Protein AF-A0A938RW59-F1 (afdb_monomer_lite)

pLDDT: mean 86.28, std 19.69, range [35.62, 98.81]

Structure (mmCIF, N/CA/C/O backbone):
data_AF-A0A938RW59-F1
#
_entry.id   AF-A0A938RW59-F1
#
loop_
_atom_site.group_PDB
_atom_site.id
_atom_site.type_symbol
_atom_site.label_atom_id
_atom_site.label_alt_id
_atom_site.label_comp_id
_atom_site.label_asym_id
_atom_site.label_entity_id
_atom_site.label_seq_id
_atom_site.pdbx_PDB_ins_code
_atom_site.Cartn_x
_atom_site.Cartn_y
_atom_site.Cartn_z
_atom_site.occupancy
_atom_site.B_iso_or_equiv
_atom_site.auth_seq_id
_atom_site.auth_comp_id
_atom_site.auth_asym_id
_atom_site.auth_atom_id
_atom_site.pdbx_PDB_model_num
ATOM 1 N N . MET A 1 1 ? -28.654 23.977 -54.284 1.00 35.62 1 MET A N 1
ATOM 2 C CA . MET A 1 1 ? -27.792 25.048 -53.740 1.00 35.62 1 MET A CA 1
ATOM 3 C C . MET A 1 1 ? -27.294 24.567 -52.381 1.00 35.62 1 MET A C 1
ATOM 5 O O . MET A 1 1 ? -28.125 24.274 -51.534 1.00 35.62 1 MET A O 1
ATOM 9 N N . ARG A 1 2 ? -25.993 24.268 -52.255 1.00 36.81 2 ARG A N 1
ATOM 10 C CA . ARG A 1 2 ? -25.405 23.521 -51.125 1.00 36.81 2 ARG A CA 1
ATOM 11 C C . ARG A 1 2 ? -24.988 24.455 -49.985 1.00 36.81 2 ARG A C 1
ATOM 13 O O . ARG A 1 2 ? -24.544 25.571 -50.216 1.00 36.81 2 ARG A O 1
ATOM 20 N N . VAL A 1 3 ? -25.190 23.923 -48.787 1.00 40.75 3 VAL A N 1
ATOM 21 C CA . VAL A 1 3 ? -25.124 24.501 -47.443 1.00 40.75 3 VAL A CA 1
ATOM 22 C C . VAL A 1 3 ? -23.736 25.038 -47.086 1.00 40.75 3 VAL A C 1
ATOM 24 O O . VAL A 1 3 ? -22.729 24.389 -47.356 1.00 40.75 3 VAL A O 1
ATOM 27 N N . LEU A 1 4 ? -23.712 26.193 -46.420 1.00 43.41 4 LEU A N 1
ATOM 28 C CA . LEU A 1 4 ? -22.543 26.777 -45.770 1.00 43.41 4 LEU A CA 1
ATOM 29 C C . LEU A 1 4 ? -22.746 26.615 -44.256 1.00 43.41 4 LEU A C 1
ATOM 31 O O . LEU A 1 4 ? -23.629 27.248 -43.686 1.00 43.41 4 LEU A O 1
ATOM 35 N N . VAL A 1 5 ? -21.979 25.729 -43.618 1.00 56.19 5 VAL A N 1
ATOM 36 C CA . VAL A 1 5 ? -21.892 25.634 -42.153 1.00 56.19 5 VAL A CA 1
ATOM 37 C C . VAL A 1 5 ? -20.419 25.703 -41.784 1.00 56.19 5 VAL A C 1
ATOM 39 O O . VAL A 1 5 ? -19.613 24.862 -42.172 1.00 56.19 5 VAL A O 1
ATOM 42 N N . VAL A 1 6 ? -20.093 26.783 -41.083 1.00 45.50 6 VAL A N 1
ATOM 43 C CA . VAL A 1 6 ? -18.785 27.116 -40.528 1.00 45.50 6 VAL A CA 1
ATOM 44 C C . VAL A 1 6 ? -18.508 26.175 -39.357 1.00 45.50 6 VAL A C 1
ATOM 46 O O . VAL A 1 6 ? -19.231 26.191 -38.362 1.00 45.50 6 VAL A O 1
ATOM 49 N N . CYS A 1 7 ? -17.464 25.354 -39.469 1.00 42.91 7 CYS A N 1
ATOM 50 C CA . CYS A 1 7 ? -16.947 24.569 -38.352 1.00 42.91 7 CYS A CA 1
ATOM 51 C C . CYS A 1 7 ? -16.247 25.506 -37.361 1.00 42.91 7 CYS A C 1
ATOM 53 O O . CYS A 1 7 ? -15.101 25.907 -37.566 1.00 42.91 7 CYS A O 1
ATOM 55 N N . LEU A 1 8 ? -16.959 25.859 -36.293 1.00 46.97 8 LEU A N 1
ATOM 56 C CA . LEU A 1 8 ? -16.408 26.516 -35.116 1.00 46.97 8 LEU A CA 1
ATOM 57 C C . LEU A 1 8 ? -15.482 25.515 -34.404 1.00 46.97 8 LEU A C 1
ATOM 59 O O . LEU A 1 8 ? -15.932 24.475 -33.925 1.00 46.97 8 LEU A O 1
ATOM 63 N N . GLY A 1 9 ? -14.181 25.802 -34.392 1.00 49.66 9 GLY A N 1
ATOM 64 C CA . GLY A 1 9 ? -13.182 24.991 -33.704 1.00 49.66 9 GLY A CA 1
ATOM 65 C C . GLY A 1 9 ? -13.423 24.998 -32.197 1.00 49.66 9 GLY A C 1
ATOM 66 O O . GLY A 1 9 ? -13.248 26.024 -31.544 1.00 49.66 9 GLY A O 1
ATOM 67 N N . LEU A 1 10 ? -13.818 23.847 -31.653 1.00 52.84 10 LEU A N 1
ATOM 68 C CA . LEU A 1 10 ? -13.894 23.616 -30.218 1.00 52.84 10 LEU A CA 1
ATOM 69 C C . LEU A 1 10 ? -12.535 23.082 -29.753 1.00 52.84 10 LEU A C 1
ATOM 71 O O . LEU A 1 10 ? -12.102 22.007 -30.168 1.00 52.84 10 LEU A O 1
ATOM 75 N N . GLY A 1 11 ? -11.844 23.887 -28.946 1.00 47.75 11 GLY A N 1
ATOM 76 C CA . GLY A 1 11 ? -10.533 23.576 -28.390 1.00 47.75 11 GLY A CA 1
ATOM 77 C C . GLY A 1 11 ? -10.550 22.270 -27.602 1.00 47.75 11 GLY A C 1
ATOM 78 O O . GLY A 1 11 ? -11.313 22.105 -26.652 1.00 47.75 11 GLY A O 1
ATOM 79 N N . LEU A 1 12 ? -9.682 21.350 -28.011 1.00 52.28 12 LEU A N 1
ATOM 80 C CA . LEU A 1 12 ? -9.417 20.095 -27.328 1.00 52.28 12 LEU A CA 1
ATOM 81 C C . LEU A 1 12 ? -8.517 20.386 -26.115 1.00 52.28 12 LEU A C 1
ATOM 83 O O . LEU A 1 12 ? -7.298 20.481 -26.245 1.00 52.28 12 LEU A O 1
ATOM 87 N N . LEU A 1 13 ? -9.115 20.576 -24.939 1.00 48.34 13 LEU A N 1
ATOM 88 C CA . LEU A 1 13 ? -8.388 20.531 -23.670 1.00 48.34 13 LEU A CA 1
ATOM 89 C C . LEU A 1 13 ? -8.230 19.056 -23.265 1.00 48.34 13 LEU A C 1
ATOM 91 O O . LEU A 1 13 ? -9.245 18.367 -23.151 1.00 48.34 13 LEU A O 1
ATOM 95 N N . PRO A 1 14 ? -7.008 18.545 -23.024 1.00 49.94 14 PRO A N 1
ATOM 96 C CA . PRO A 1 14 ? -6.835 17.242 -22.408 1.00 49.94 14 PRO A CA 1
ATOM 97 C C . PRO A 1 14 ? -7.167 17.385 -20.921 1.00 49.94 14 PRO A C 1
ATOM 99 O O . PRO A 1 14 ? -6.322 17.742 -20.102 1.00 49.94 14 PRO A O 1
ATOM 102 N N . THR A 1 15 ? -8.424 17.142 -20.564 1.00 53.31 15 THR A N 1
ATOM 103 C CA . THR A 1 15 ? -8.802 16.853 -19.184 1.00 53.31 15 THR A CA 1
ATOM 104 C C . THR A 1 15 ? -8.092 15.568 -18.774 1.00 53.31 15 THR A C 1
ATOM 106 O O . THR A 1 15 ? -8.430 14.476 -19.229 1.00 53.31 15 THR A O 1
ATOM 109 N N . GLY A 1 16 ? -7.064 15.699 -17.934 1.00 54.66 16 GLY A N 1
ATOM 110 C CA . GLY A 1 16 ? -6.506 14.565 -17.212 1.00 54.66 16 GLY A CA 1
ATOM 111 C C . GLY A 1 16 ? -7.636 13.889 -16.441 1.00 54.66 16 GLY A C 1
ATOM 112 O O . GLY A 1 16 ? -8.226 14.494 -15.549 1.00 54.66 16 GLY A O 1
ATOM 113 N N . LEU A 1 17 ? -7.976 12.663 -16.833 1.00 51.94 17 LEU A N 1
ATOM 114 C CA . LEU A 1 17 ? -8.915 11.805 -16.121 1.00 51.94 17 LEU A CA 1
ATOM 115 C C . LEU A 1 17 ? -8.277 11.388 -14.792 1.00 51.94 17 LEU A C 1
ATOM 117 O O . LEU A 1 17 ? -7.696 10.314 -14.679 1.00 51.94 17 LEU A O 1
ATOM 121 N N . ALA A 1 18 ? -8.384 12.243 -13.779 1.00 53.53 18 ALA A N 1
ATOM 122 C CA . ALA A 1 18 ? -8.506 11.747 -12.419 1.00 53.53 18 ALA A CA 1
ATOM 123 C C . ALA A 1 18 ? -9.882 11.076 -12.343 1.00 53.53 18 ALA A C 1
ATOM 125 O O . ALA A 1 18 ? -10.904 11.715 -12.609 1.00 53.53 18 ALA A O 1
ATOM 126 N N . THR A 1 19 ? -9.919 9.768 -12.093 1.00 52.81 19 THR A N 1
ATOM 127 C CA . THR A 1 19 ? -11.192 9.058 -11.993 1.00 52.81 19 THR A CA 1
ATOM 128 C C . THR A 1 19 ? -1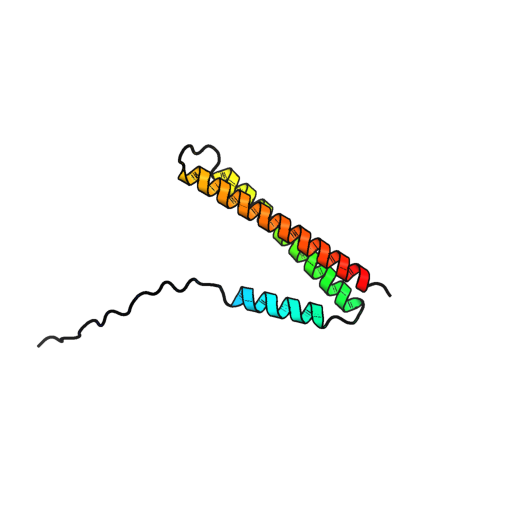1.908 9.549 -10.733 1.00 52.81 19 THR A C 1
ATOM 130 O O . THR A 1 19 ? -11.335 9.562 -9.647 1.00 52.81 19 THR A O 1
ATOM 133 N N . ALA A 1 20 ? -13.157 10.001 -10.859 1.00 55.44 20 ALA A N 1
ATOM 134 C CA . ALA A 1 20 ? -13.949 10.460 -9.713 1.00 55.44 20 ALA A CA 1
ATOM 135 C C . ALA A 1 20 ? -14.123 9.370 -8.629 1.00 55.44 20 ALA A C 1
ATOM 137 O O . ALA A 1 20 ? -14.443 9.687 -7.486 1.00 55.44 20 ALA A O 1
ATOM 138 N N . ASN A 1 21 ? -13.882 8.103 -8.987 1.00 56.91 21 ASN A N 1
ATOM 139 C CA . ASN A 1 21 ? -13.962 6.953 -8.096 1.00 56.91 21 ASN A CA 1
ATOM 140 C C . ASN A 1 21 ? -12.870 6.936 -7.020 1.00 56.91 21 ASN A C 1
ATOM 142 O O . ASN A 1 21 ? -13.217 6.712 -5.869 1.00 56.91 21 ASN A O 1
ATOM 146 N N . ASP A 1 22 ? -11.600 7.206 -7.342 1.00 57.28 22 ASP A N 1
ATOM 147 C CA . ASP A 1 22 ? -10.517 7.130 -6.340 1.00 57.28 22 ASP A CA 1
ATOM 148 C C . ASP A 1 22 ? -10.692 8.180 -5.233 1.00 57.28 22 ASP A C 1
ATOM 150 O O . ASP A 1 22 ? -10.539 7.896 -4.047 1.00 57.28 22 ASP A O 1
ATOM 154 N N . ALA A 1 23 ? -11.073 9.404 -5.609 1.00 61.84 23 ALA A N 1
ATOM 155 C CA . ALA A 1 23 ? -11.319 10.474 -4.643 1.00 61.84 23 ALA A CA 1
ATOM 156 C C . ALA A 1 23 ? -12.536 10.183 -3.746 1.00 61.84 23 ALA A C 1
ATOM 158 O O . ALA A 1 23 ? -12.521 10.514 -2.560 1.00 61.84 23 ALA A O 1
ATOM 159 N N . ALA A 1 24 ? -13.583 9.560 -4.298 1.00 64.38 24 ALA A N 1
ATOM 160 C CA . ALA A 1 24 ? -14.759 9.154 -3.534 1.00 64.38 24 ALA A CA 1
ATOM 161 C C . ALA A 1 24 ? -14.456 7.986 -2.577 1.00 64.38 24 ALA A C 1
ATOM 163 O O . ALA A 1 24 ? -14.948 7.989 -1.448 1.00 64.38 24 ALA A O 1
ATOM 164 N N . ASP A 1 25 ? -13.621 7.031 -3.000 1.00 71.25 25 ASP A N 1
ATOM 165 C CA . ASP A 1 25 ? -13.241 5.855 -2.208 1.00 71.25 25 ASP A CA 1
ATOM 166 C C . ASP A 1 25 ? -12.425 6.252 -0.966 1.00 71.25 25 ASP A C 1
ATOM 168 O O . ASP A 1 25 ? -12.753 5.863 0.155 1.00 71.25 25 ASP A O 1
ATOM 172 N N . HIS A 1 26 ? -11.450 7.155 -1.128 1.00 76.25 26 HIS A N 1
ATOM 173 C CA . HIS A 1 26 ? -10.693 7.709 0.001 1.00 76.25 26 HIS A CA 1
ATOM 174 C C . HIS A 1 26 ? -11.563 8.509 0.985 1.00 76.25 26 HIS A C 1
ATOM 176 O O . HIS A 1 26 ? -11.333 8.461 2.194 1.00 76.25 26 HIS A O 1
ATOM 182 N N . GLY A 1 27 ? -12.577 9.231 0.494 1.00 89.06 27 GLY A N 1
ATOM 183 C CA . GLY A 1 27 ? -13.500 9.979 1.350 1.00 89.06 27 GLY A CA 1
ATOM 184 C C . GLY A 1 27 ? -14.364 9.070 2.227 1.00 89.06 27 GLY A C 1
ATOM 185 O O . GLY A 1 27 ? -14.550 9.348 3.411 1.00 89.06 27 GLY A O 1
ATOM 186 N N . LEU A 1 28 ? -14.864 7.964 1.670 1.00 90.62 28 LEU A N 1
ATOM 187 C CA . LEU A 1 28 ? -15.637 6.985 2.433 1.00 90.62 28 LEU A CA 1
ATOM 188 C C . LEU A 1 28 ? -14.763 6.224 3.438 1.00 90.62 28 LEU A C 1
ATOM 190 O O . LEU A 1 28 ? -15.181 6.045 4.580 1.00 90.62 28 LEU A O 1
ATOM 194 N N . GLU A 1 29 ? -13.556 5.814 3.036 1.00 92.94 29 GLU A N 1
ATOM 195 C CA . GLU A 1 29 ? -12.587 5.159 3.924 1.00 92.94 29 GLU A CA 1
ATOM 196 C C . GLU A 1 29 ? -12.319 6.023 5.166 1.00 92.94 29 GLU A C 1
ATOM 198 O O . GLU A 1 29 ? -12.467 5.545 6.291 1.00 92.94 29 GLU A O 1
ATOM 203 N N . GLN A 1 30 ? -12.046 7.318 4.975 1.00 93.81 30 GLN A N 1
ATOM 204 C CA . GLN A 1 30 ? -11.820 8.257 6.074 1.00 93.81 30 GLN A CA 1
ATOM 205 C C . GLN A 1 30 ? -13.031 8.365 7.014 1.00 93.81 30 GLN A C 1
ATOM 207 O O . GLN A 1 30 ? -12.873 8.303 8.232 1.00 93.81 30 GLN A O 1
ATOM 212 N N . LEU A 1 31 ? -14.249 8.465 6.471 1.00 95.38 31 LEU A N 1
ATOM 213 C CA . LEU A 1 31 ? -15.472 8.519 7.280 1.00 95.38 31 LEU A CA 1
ATOM 214 C C . LEU A 1 31 ? -15.678 7.245 8.113 1.00 95.38 31 LEU A C 1
ATOM 216 O O . LEU A 1 31 ? -16.135 7.316 9.256 1.00 95.38 31 LEU A O 1
ATOM 220 N N . LEU A 1 32 ? -15.346 6.071 7.568 1.00 94.69 32 LEU A N 1
ATOM 221 C CA . LEU A 1 32 ? -15.431 4.804 8.300 1.00 94.69 32 LEU A CA 1
ATOM 222 C C . LEU A 1 32 ? -14.403 4.737 9.434 1.00 94.69 32 LEU A C 1
ATOM 224 O O . LEU A 1 32 ? -14.741 4.282 10.524 1.00 94.69 32 LEU A O 1
ATOM 228 N N . ILE A 1 33 ? -13.182 5.230 9.205 1.00 96.19 33 ILE A N 1
ATOM 229 C CA . ILE A 1 33 ? -12.151 5.342 10.247 1.00 96.19 33 ILE A CA 1
ATOM 230 C C . ILE A 1 33 ? -12.625 6.261 11.377 1.00 96.19 33 ILE A C 1
ATOM 232 O O . ILE A 1 33 ? -12.549 5.883 12.543 1.00 96.19 33 ILE A O 1
ATOM 236 N N . GLU A 1 34 ? -13.130 7.449 11.040 1.00 96.12 34 GLU A N 1
ATOM 237 C CA . GLU A 1 34 ? -13.547 8.468 12.014 1.00 96.12 34 GLU A CA 1
ATOM 238 C C . GLU A 1 34 ? -14.801 8.078 12.808 1.00 96.12 34 GLU A C 1
ATOM 240 O O . GLU A 1 34 ? -14.973 8.514 13.945 1.00 96.12 34 GLU A O 1
ATOM 245 N N . SER A 1 35 ? -15.683 7.260 12.225 1.00 96.00 35 SER A N 1
ATOM 246 C CA . SER A 1 35 ? -16.936 6.828 12.861 1.00 96.00 35 SER A CA 1
ATOM 247 C C . SER A 1 35 ? -16.824 5.537 13.678 1.00 96.00 35 SER A C 1
ATOM 249 O O . SER A 1 35 ? -17.762 5.199 14.408 1.00 96.00 35 SER A O 1
ATOM 251 N N . ALA A 1 36 ? -15.703 4.815 13.594 1.00 97.44 36 ALA A N 1
ATOM 252 C CA . ALA A 1 36 ? -15.494 3.593 14.360 1.00 97.44 36 ALA A CA 1
ATOM 253 C C . ALA A 1 36 ? -15.341 3.892 15.861 1.00 97.44 36 ALA A C 1
ATOM 255 O O . ALA A 1 36 ? -14.458 4.634 16.282 1.00 97.44 36 ALA A O 1
ATOM 256 N N . THR A 1 37 ? -16.220 3.302 16.671 1.00 97.25 37 THR A N 1
ATOM 257 C CA . THR A 1 37 ? -16.315 3.531 18.125 1.00 97.25 37 THR A CA 1
ATOM 258 C C . THR A 1 37 ? -16.418 2.249 18.944 1.00 97.25 37 THR A C 1
ATOM 260 O O . THR A 1 37 ? -16.251 2.288 20.161 1.00 97.25 37 THR A O 1
ATOM 263 N N . THR A 1 38 ? -16.702 1.111 18.307 1.00 97.81 38 THR A N 1
ATOM 264 C CA . THR A 1 38 ? -16.832 -0.187 18.987 1.00 97.81 38 THR A CA 1
ATOM 265 C C . THR A 1 38 ? -15.670 -1.114 18.638 1.00 97.81 38 THR A C 1
ATOM 267 O O . THR A 1 38 ? -15.129 -1.019 17.528 1.00 97.81 38 THR A O 1
ATOM 270 N N . PRO A 1 39 ? -15.292 -2.042 19.537 1.00 98.25 39 PRO A N 1
ATOM 271 C CA . PRO A 1 39 ? -14.247 -3.021 19.256 1.00 98.25 39 PRO A CA 1
ATOM 272 C C . PRO A 1 39 ? -14.473 -3.793 17.948 1.00 98.25 39 PRO A C 1
ATOM 274 O O . PRO A 1 39 ? -13.542 -3.993 17.169 1.00 98.25 39 PRO A O 1
ATOM 277 N N . GLU A 1 40 ? -15.720 -4.161 17.652 1.00 97.69 40 GLU A N 1
ATOM 278 C CA . GLU A 1 40 ? -16.102 -4.881 16.436 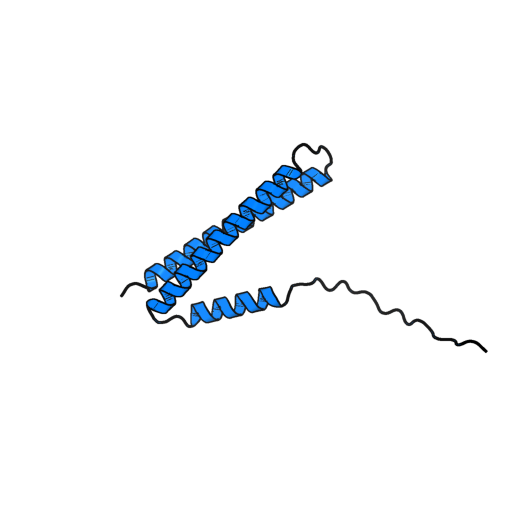1.00 97.69 40 GLU A CA 1
ATOM 279 C C . GLU A 1 40 ? -15.890 -4.039 15.169 1.00 97.69 40 GLU A C 1
ATOM 281 O O . GLU A 1 40 ? -15.432 -4.560 14.150 1.00 97.69 40 GLU A O 1
ATOM 286 N N . GLN A 1 41 ? -16.179 -2.734 15.223 1.00 97.81 41 GLN A N 1
ATOM 287 C CA . GLN A 1 41 ? -15.925 -1.815 14.107 1.00 97.81 41 GLN A CA 1
ATOM 288 C C . GLN A 1 41 ? -14.424 -1.644 13.861 1.00 97.81 41 GLN A C 1
ATOM 290 O O . GLN A 1 41 ? -13.979 -1.706 12.713 1.00 97.81 41 GLN A O 1
ATOM 295 N N . HIS A 1 42 ? -13.624 -1.497 14.922 1.00 98.25 42 HIS A N 1
ATOM 296 C CA . HIS A 1 42 ? -12.170 -1.456 14.773 1.00 98.25 42 HIS A CA 1
ATOM 297 C C . HIS A 1 42 ? -11.627 -2.783 14.226 1.00 98.25 42 HIS A C 1
ATOM 299 O O . HIS A 1 42 ? -10.774 -2.768 13.342 1.00 98.25 42 HIS A O 1
ATOM 305 N N . LEU A 1 43 ? -12.167 -3.934 14.637 1.00 98.25 43 LEU A N 1
ATOM 306 C CA . LEU A 1 43 ? -11.778 -5.225 14.063 1.00 98.25 43 LEU A CA 1
ATOM 307 C C . LEU A 1 43 ? -12.114 -5.323 12.564 1.00 98.25 43 LEU A C 1
ATOM 309 O O . LEU A 1 43 ? -11.317 -5.851 11.784 1.00 98.25 43 LEU A O 1
ATOM 313 N N . ALA A 1 44 ? -13.266 -4.799 12.139 1.00 98.00 44 ALA A N 1
ATOM 314 C CA . ALA A 1 44 ? -13.635 -4.752 10.726 1.00 98.00 44 ALA A CA 1
ATOM 315 C C . ALA A 1 44 ? -12.655 -3.893 9.908 1.00 98.00 44 ALA A C 1
ATOM 317 O O . ALA A 1 44 ? -12.172 -4.345 8.867 1.00 98.00 44 ALA A O 1
ATOM 318 N N . LEU A 1 45 ? -12.291 -2.706 10.407 1.00 98.31 45 LEU A N 1
ATOM 319 C CA . LEU A 1 45 ? -11.290 -1.839 9.773 1.00 98.31 45 LEU A CA 1
ATOM 320 C C . LEU A 1 45 ? -9.905 -2.487 9.726 1.00 98.31 45 LEU A C 1
ATOM 322 O O . LEU A 1 45 ? -9.229 -2.422 8.702 1.00 98.31 45 LEU A O 1
ATOM 326 N N . ALA A 1 46 ? -9.498 -3.181 10.789 1.00 98.44 46 ALA A N 1
ATOM 327 C CA . ALA A 1 46 ? -8.245 -3.925 10.794 1.00 98.44 46 ALA A CA 1
ATOM 328 C C . ALA A 1 46 ? -8.193 -4.970 9.669 1.00 98.44 46 ALA A C 1
ATOM 330 O O . ALA A 1 46 ? -7.201 -5.068 8.945 1.00 98.44 46 ALA A O 1
ATOM 331 N N . ASN A 1 47 ? -9.271 -5.734 9.491 1.00 98.44 47 ASN A N 1
ATOM 332 C CA . ASN A 1 47 ? -9.362 -6.730 8.425 1.00 98.44 47 ASN A CA 1
ATOM 333 C C . ASN A 1 47 ? -9.393 -6.090 7.032 1.00 98.44 47 ASN A C 1
ATOM 335 O O . ASN A 1 47 ? -8.739 -6.593 6.117 1.00 98.44 47 ASN A O 1
ATOM 339 N N . TYR A 1 48 ? -10.094 -4.964 6.881 1.00 98.06 48 TYR A N 1
ATOM 340 C CA . TYR A 1 48 ? -10.095 -4.183 5.647 1.00 98.06 48 TYR A CA 1
ATOM 341 C C . TYR A 1 48 ? -8.678 -3.726 5.264 1.00 98.06 48 TYR A C 1
ATOM 343 O O . TYR A 1 48 ? -8.221 -3.990 4.150 1.00 98.06 48 TYR A O 1
ATOM 351 N N . PHE A 1 49 ? -7.926 -3.138 6.197 1.00 98.44 49 PHE A N 1
ATOM 352 C CA . PHE A 1 49 ? -6.564 -2.687 5.914 1.00 98.44 49 PHE A CA 1
ATOM 353 C C . PHE A 1 49 ? -5.588 -3.838 5.648 1.00 98.44 49 PHE A C 1
ATOM 355 O O . PHE A 1 49 ? -4.731 -3.710 4.778 1.00 98.44 49 PHE A O 1
ATOM 362 N N . LYS A 1 50 ? -5.751 -5.008 6.279 1.00 98.75 50 LYS A N 1
ATOM 363 C CA . LYS A 1 50 ? -4.983 -6.214 5.899 1.00 98.75 50 LYS A CA 1
ATOM 364 C C . LYS A 1 50 ? -5.232 -6.638 4.452 1.00 98.75 50 LYS A C 1
ATOM 366 O O . LYS A 1 50 ? -4.296 -7.041 3.754 1.00 98.75 50 LYS A O 1
ATOM 371 N N . ALA A 1 51 ? -6.482 -6.557 3.996 1.00 98.44 51 ALA A N 1
ATOM 372 C CA . ALA A 1 51 ? -6.821 -6.858 2.610 1.00 98.44 51 ALA A CA 1
ATOM 373 C C . ALA A 1 51 ? -6.178 -5.837 1.657 1.00 98.44 51 ALA A C 1
ATOM 375 O O . ALA A 1 51 ? -5.551 -6.233 0.675 1.00 98.44 51 ALA A O 1
ATOM 376 N N . ARG A 1 52 ? -6.229 -4.539 1.990 1.00 97.62 52 ARG A N 1
ATOM 377 C CA . ARG A 1 52 ? -5.559 -3.464 1.231 1.00 97.62 52 ARG A CA 1
ATOM 378 C C . ARG A 1 52 ? -4.044 -3.653 1.176 1.00 97.62 52 ARG A C 1
ATOM 380 O O . ARG A 1 52 ? -3.458 -3.530 0.104 1.00 97.62 52 ARG A O 1
ATOM 387 N N . ALA A 1 53 ? -3.419 -4.031 2.290 1.00 98.69 53 ALA A N 1
ATOM 388 C CA . ALA A 1 53 ? -1.991 -4.323 2.343 1.00 98.69 53 ALA A CA 1
ATOM 389 C C . ALA A 1 53 ? -1.615 -5.507 1.441 1.00 98.69 53 ALA A C 1
ATOM 391 O O . ALA A 1 53 ? -0.610 -5.461 0.735 1.00 98.69 53 ALA A O 1
ATOM 392 N N . THR A 1 54 ? -2.431 -6.566 1.434 1.00 98.75 54 THR A N 1
ATOM 393 C CA . THR A 1 54 ? -2.251 -7.706 0.519 1.00 98.75 54 THR A CA 1
ATOM 394 C C . THR A 1 54 ? -2.359 -7.266 -0.940 1.00 98.75 54 THR A C 1
ATOM 396 O O . THR A 1 54 ? -1.448 -7.537 -1.718 1.00 98.75 54 THR A O 1
ATOM 399 N N . ALA A 1 55 ? -3.405 -6.518 -1.297 1.00 98.31 55 ALA A N 1
ATOM 400 C CA . ALA A 1 55 ? -3.602 -6.020 -2.658 1.00 98.31 55 ALA A CA 1
ATOM 401 C C . ALA A 1 55 ? -2.446 -5.115 -3.127 1.00 98.31 55 ALA A C 1
ATOM 403 O O . ALA A 1 55 ? -1.958 -5.253 -4.246 1.00 98.31 55 ALA A O 1
ATOM 404 N N . ALA A 1 56 ? -1.943 -4.235 -2.257 1.00 98.50 56 ALA A N 1
ATOM 405 C CA . ALA A 1 56 ? -0.801 -3.376 -2.564 1.00 98.50 56 ALA A CA 1
ATOM 406 C C . ALA A 1 56 ? 0.493 -4.183 -2.803 1.00 98.50 56 ALA A C 1
ATOM 408 O O . ALA A 1 56 ? 1.265 -3.867 -3.707 1.00 98.50 56 ALA A O 1
ATOM 409 N N . ARG A 1 57 ? 0.716 -5.281 -2.067 1.00 98.69 57 ARG A N 1
ATOM 410 C CA . ARG A 1 57 ? 1.845 -6.199 -2.330 1.00 98.69 57 ARG A CA 1
ATOM 411 C C . ARG A 1 57 ? 1.704 -6.931 -3.658 1.00 98.69 57 ARG A C 1
ATOM 413 O O . ARG A 1 57 ? 2.695 -7.140 -4.361 1.00 98.69 57 ARG A O 1
ATOM 420 N N . GLU A 1 58 ? 0.490 -7.337 -4.010 1.00 98.69 58 GLU A N 1
ATOM 421 C CA . GLU A 1 58 ? 0.212 -7.959 -5.305 1.00 98.69 58 GLU A CA 1
ATOM 422 C C . GLU A 1 58 ? 0.494 -6.990 -6.459 1.00 98.69 58 GLU A C 1
ATOM 424 O O . GLU A 1 58 ? 1.122 -7.388 -7.447 1.00 98.69 58 GLU A O 1
ATOM 429 N N . ASP A 1 59 ? 0.122 -5.718 -6.299 1.00 98.50 59 ASP A N 1
ATOM 430 C CA . ASP A 1 59 ? 0.424 -4.647 -7.249 1.00 98.50 59 ASP A CA 1
ATOM 431 C C . ASP A 1 59 ? 1.934 -4.367 -7.346 1.00 98.50 59 ASP A C 1
ATOM 433 O O . ASP A 1 59 ? 2.506 -4.315 -8.440 1.00 98.50 59 ASP A O 1
ATOM 437 N N . ALA A 1 60 ? 2.638 -4.331 -6.209 1.00 98.81 60 ALA A N 1
ATOM 438 C CA . ALA A 1 60 ? 4.095 -4.228 -6.188 1.00 98.81 60 ALA A CA 1
ATOM 439 C C . ALA A 1 60 ? 4.754 -5.372 -6.977 1.00 98.81 60 ALA A C 1
ATOM 441 O O . ALA A 1 60 ? 5.639 -5.156 -7.816 1.00 98.81 60 ALA A O 1
ATOM 442 N N . ALA A 1 61 ? 4.292 -6.607 -6.761 1.00 98.75 61 ALA A N 1
ATOM 443 C CA . ALA A 1 61 ? 4.778 -7.779 -7.477 1.00 98.75 61 ALA A CA 1
ATOM 444 C C . ALA A 1 61 ? 4.440 -7.725 -8.976 1.00 98.75 61 ALA A C 1
ATOM 446 O O . ALA A 1 61 ? 5.262 -8.122 -9.810 1.00 98.75 61 ALA A O 1
ATOM 447 N N . TYR A 1 62 ? 3.260 -7.223 -9.337 1.00 98.62 62 TYR A N 1
ATOM 448 C CA . TYR A 1 62 ? 2.864 -6.999 -10.723 1.00 98.62 62 TYR A CA 1
ATOM 449 C C . TYR A 1 62 ? 3.803 -6.010 -11.421 1.00 98.62 62 TYR A C 1
ATOM 451 O O . TYR A 1 62 ? 4.379 -6.340 -12.464 1.00 98.62 62 TYR A O 1
ATOM 459 N N . HIS A 1 63 ? 4.059 -4.854 -10.811 1.00 98.69 63 HIS A N 1
ATOM 460 C CA . HIS A 1 63 ? 4.969 -3.857 -11.364 1.00 98.69 63 HIS A CA 1
ATOM 461 C C . HIS A 1 63 ? 6.420 -4.348 -11.445 1.00 98.69 63 HIS A C 1
ATOM 463 O O . HIS A 1 63 ? 7.093 -4.082 -12.442 1.00 98.69 63 HIS A O 1
ATOM 469 N N . ARG A 1 64 ? 6.894 -5.160 -10.491 1.00 98.62 64 ARG A N 1
ATOM 470 C CA . ARG A 1 64 ? 8.213 -5.826 -10.579 1.00 98.62 64 ARG A CA 1
ATOM 471 C C . ARG A 1 64 ? 8.310 -6.741 -11.797 1.00 98.62 64 ARG A C 1
ATOM 473 O O . ARG A 1 64 ? 9.294 -6.675 -12.536 1.00 98.62 64 ARG A O 1
ATOM 480 N N . ARG A 1 65 ? 7.292 -7.579 -12.032 1.00 98.50 65 ARG A N 1
ATOM 481 C CA . ARG A 1 65 ? 7.236 -8.462 -13.212 1.00 98.50 65 ARG A CA 1
ATOM 482 C C . ARG A 1 65 ? 7.202 -7.656 -14.510 1.00 98.50 65 ARG A C 1
ATOM 484 O O . ARG A 1 65 ? 7.895 -8.004 -15.463 1.00 98.50 65 ARG A O 1
ATOM 491 N N . MET A 1 66 ? 6.463 -6.549 -14.530 1.00 97.69 66 MET A N 1
ATOM 492 C CA . MET A 1 66 ? 6.426 -5.646 -15.678 1.00 97.69 66 MET A CA 1
ATOM 493 C C . MET A 1 66 ? 7.797 -5.011 -15.950 1.00 97.69 66 MET A C 1
ATOM 495 O O . MET A 1 66 ? 8.283 -5.067 -17.077 1.00 97.69 66 MET A O 1
ATOM 499 N N . GLY A 1 67 ? 8.472 -4.493 -14.921 1.00 97.88 67 GLY A N 1
ATOM 500 C CA . GLY A 1 67 ? 9.835 -3.966 -15.032 1.00 97.88 67 GLY A CA 1
ATOM 501 C C . GLY A 1 67 ? 10.834 -5.005 -15.553 1.00 97.88 67 GLY A C 1
ATOM 502 O O . GLY A 1 67 ? 11.680 -4.699 -16.396 1.00 97.88 67 GLY A O 1
ATOM 503 N N . ALA A 1 68 ? 10.702 -6.262 -15.119 1.00 97.25 68 ALA A N 1
ATOM 504 C CA . ALA A 1 68 ? 11.525 -7.361 -15.615 1.00 97.25 68 ALA A CA 1
ATOM 505 C 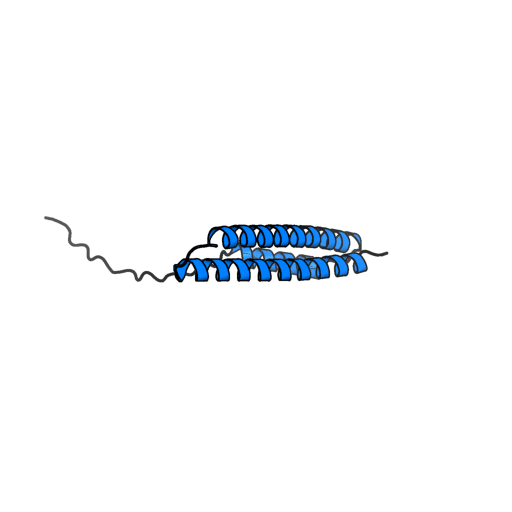C . ALA A 1 68 ? 11.345 -7.593 -17.125 1.00 97.25 68 ALA A C 1
ATOM 507 O O . ALA A 1 68 ? 12.329 -7.875 -17.804 1.00 97.25 68 ALA A O 1
ATOM 508 N N . SER A 1 69 ? 10.143 -7.390 -17.676 1.00 97.06 69 SER A N 1
ATOM 509 C CA . SER A 1 69 ? 9.893 -7.551 -19.119 1.00 97.06 69 SER A CA 1
ATOM 510 C C . SER A 1 69 ? 10.650 -6.541 -19.998 1.00 97.06 69 SER A C 1
ATOM 512 O O . SER A 1 69 ? 10.974 -6.846 -21.142 1.00 97.06 69 SER A O 1
ATOM 514 N N . TYR A 1 70 ? 11.002 -5.370 -19.455 1.00 96.69 70 TYR A N 1
ATOM 515 C CA . TYR A 1 70 ? 11.838 -4.370 -20.131 1.00 96.69 70 TYR A CA 1
ATOM 516 C C . TYR A 1 70 ? 13.347 -4.616 -19.959 1.00 96.69 70 TYR A C 1
ATOM 518 O O . TYR A 1 70 ? 14.173 -3.900 -20.536 1.00 96.69 70 TYR A O 1
ATOM 526 N N . SER A 1 71 ? 13.737 -5.606 -19.152 1.00 89.44 71 SER A N 1
ATOM 527 C CA . SER A 1 71 ? 15.145 -5.898 -18.878 1.00 89.44 71 SER A CA 1
ATOM 528 C C . SER A 1 71 ? 15.839 -6.486 -20.112 1.00 89.44 71 SER A C 1
ATOM 530 O O . SER A 1 71 ? 15.248 -7.230 -20.886 1.00 89.44 71 SER A O 1
ATOM 532 N N . GLY A 1 72 ? 17.111 -6.133 -20.321 1.00 86.12 72 GLY A N 1
ATOM 533 C CA . GLY A 1 72 ? 17.898 -6.569 -21.487 1.00 86.12 72 GLY A CA 1
ATOM 534 C C . GLY A 1 72 ? 17.783 -5.659 -22.717 1.00 86.12 72 GLY A C 1
ATOM 535 O O . GLY A 1 72 ? 18.624 -5.729 -23.614 1.00 86.12 72 GLY A O 1
ATOM 536 N N . GLY A 1 73 ? 16.815 -4.739 -22.737 1.00 86.38 73 GLY A N 1
ATOM 537 C CA . GLY A 1 73 ? 16.750 -3.672 -23.730 1.00 86.38 73 GLY A CA 1
ATOM 538 C C . GLY A 1 73 ? 17.882 -2.653 -23.559 1.00 86.38 73 GLY A C 1
ATOM 539 O O . GLY A 1 73 ? 18.052 -2.075 -22.488 1.00 86.38 73 GLY A O 1
ATOM 540 N N . LYS A 1 74 ? 18.648 -2.390 -24.627 1.00 88.25 74 LYS A N 1
ATOM 541 C CA . LYS A 1 74 ? 19.677 -1.325 -24.645 1.00 88.25 74 LYS A CA 1
ATOM 542 C C . LYS A 1 74 ? 19.121 0.051 -25.019 1.00 88.25 74 LYS A C 1
ATOM 544 O O . LYS A 1 74 ? 19.827 1.047 -24.903 1.00 88.25 74 LYS A O 1
ATOM 549 N N . LEU A 1 75 ? 17.875 0.107 -25.492 1.00 96.25 75 LEU A N 1
ATOM 550 C CA . LEU A 1 75 ? 17.219 1.363 -25.834 1.00 96.25 75 LEU A CA 1
ATOM 551 C C . LEU A 1 75 ? 16.902 2.142 -24.556 1.00 96.25 75 LEU A C 1
ATOM 553 O O . LEU A 1 75 ? 16.320 1.590 -23.622 1.00 96.25 75 LEU A O 1
ATOM 557 N N . ALA A 1 76 ? 17.237 3.433 -24.546 1.00 95.75 76 ALA A N 1
ATOM 558 C CA . ALA A 1 76 ? 17.006 4.316 -23.403 1.00 95.75 76 ALA A CA 1
ATOM 559 C C . ALA A 1 76 ? 15.533 4.327 -22.954 1.00 95.75 76 ALA A C 1
ATOM 561 O O . ALA A 1 76 ? 15.246 4.372 -21.761 1.00 95.75 76 ALA A O 1
ATOM 562 N N . THR A 1 77 ? 14.595 4.208 -23.897 1.00 96.62 77 THR A N 1
ATOM 563 C CA . THR A 1 77 ? 13.158 4.121 -23.607 1.00 96.62 77 THR A CA 1
ATOM 564 C C . THR A 1 77 ? 12.797 2.880 -22.791 1.00 96.62 77 THR A C 1
ATOM 566 O O . THR A 1 77 ? 12.030 2.984 -21.842 1.00 96.62 77 THR A O 1
ATOM 569 N N . LEU A 1 78 ? 13.384 1.717 -23.087 1.00 96.62 78 LEU A N 1
ATOM 570 C CA . LEU A 1 78 ? 13.135 0.483 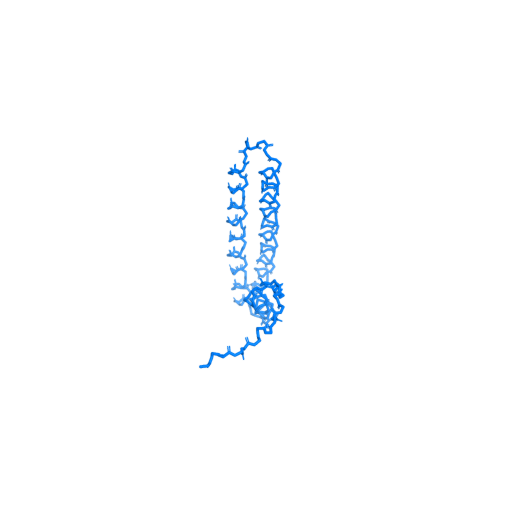-22.330 1.00 96.62 78 LEU A CA 1
ATOM 571 C C . LEU A 1 78 ? 13.717 0.568 -20.914 1.00 96.62 78 LEU A C 1
ATOM 573 O O . LEU A 1 78 ? 13.076 0.153 -19.952 1.00 96.62 78 LEU A O 1
ATOM 577 N N . GLN A 1 79 ? 14.897 1.173 -20.771 1.00 96.25 79 GLN A N 1
ATOM 578 C CA . GLN A 1 79 ? 15.494 1.425 -19.457 1.00 96.25 79 GLN A CA 1
ATOM 579 C C . GLN A 1 79 ? 14.635 2.382 -18.619 1.00 96.25 79 GLN A C 1
ATOM 581 O O . GLN A 1 79 ? 14.416 2.127 -17.435 1.00 96.25 79 GLN A O 1
ATOM 586 N N . ALA A 1 80 ? 14.096 3.437 -19.237 1.00 96.81 80 ALA A N 1
ATOM 587 C CA . ALA A 1 80 ? 13.173 4.357 -18.580 1.00 96.81 80 ALA A CA 1
ATOM 588 C C . ALA A 1 80 ? 11.885 3.650 -18.127 1.00 96.81 80 ALA A C 1
ATOM 590 O O . ALA A 1 80 ? 11.449 3.852 -16.994 1.00 96.81 80 ALA A O 1
ATOM 591 N N . GLN A 1 81 ? 11.322 2.761 -18.954 1.00 98.06 81 GLN A N 1
ATOM 592 C CA . GLN A 1 81 ? 10.145 1.969 -18.581 1.00 98.06 81 GLN A CA 1
ATOM 593 C C . GLN A 1 81 ? 10.433 1.014 -17.419 1.00 98.06 81 GLN A C 1
ATOM 595 O O . GLN A 1 81 ? 9.629 0.921 -16.493 1.00 98.06 81 GLN A O 1
ATOM 600 N N . LYS A 1 82 ? 11.602 0.359 -17.406 1.00 97.88 82 LYS A N 1
ATOM 601 C CA . LYS A 1 82 ? 12.022 -0.448 -16.256 1.00 97.88 82 LYS A CA 1
ATOM 602 C C . LYS A 1 82 ? 12.060 0.394 -14.977 1.00 97.88 82 LYS A C 1
ATOM 604 O O . LYS A 1 82 ? 11.461 0.002 -13.979 1.00 97.88 82 LYS A O 1
ATOM 609 N N . ALA A 1 83 ? 12.732 1.545 -15.012 1.00 97.56 83 ALA A N 1
ATOM 610 C CA . ALA A 1 83 ? 12.855 2.428 -13.852 1.00 97.56 83 ALA A CA 1
ATOM 611 C C . ALA A 1 83 ? 11.490 2.955 -13.373 1.00 97.56 83 ALA A C 1
ATOM 613 O O . ALA A 1 83 ? 11.243 3.039 -12.170 1.00 97.56 83 ALA A O 1
ATOM 614 N N . HIS A 1 84 ? 10.586 3.265 -14.305 1.00 98.12 84 HIS A N 1
ATOM 615 C CA . HIS A 1 84 ? 9.208 3.638 -13.999 1.00 98.12 84 HIS A CA 1
ATOM 616 C C . HIS A 1 84 ? 8.475 2.524 -13.236 1.00 98.12 84 HIS A C 1
ATOM 618 O O . HIS A 1 84 ? 7.927 2.781 -12.165 1.00 98.12 84 HIS A O 1
ATOM 624 N N . CYS A 1 85 ? 8.518 1.283 -13.731 1.00 98.56 85 CYS A N 1
ATOM 625 C CA . CYS A 1 85 ? 7.890 0.145 -13.059 1.00 98.56 85 CYS A CA 1
ATOM 626 C C . CYS A 1 85 ? 8.522 -0.158 -11.692 1.00 98.56 85 CYS A C 1
ATOM 628 O O . CYS A 1 85 ? 7.800 -0.429 -10.737 1.00 98.56 85 CYS A O 1
ATOM 630 N N . ASP A 1 86 ? 9.850 -0.073 -11.568 1.00 98.38 86 ASP A N 1
ATOM 631 C CA . ASP A 1 86 ? 10.540 -0.267 -10.286 1.00 98.38 86 ASP A CA 1
ATOM 632 C C . ASP A 1 86 ? 10.093 0.779 -9.246 1.00 98.38 86 ASP A C 1
ATOM 634 O O . ASP A 1 86 ? 9.900 0.457 -8.068 1.00 98.38 86 ASP A O 1
ATOM 638 N N . LYS A 1 87 ? 9.881 2.031 -9.679 1.00 98.69 87 LYS A N 1
ATOM 639 C CA . LYS A 1 87 ? 9.346 3.095 -8.823 1.00 98.69 87 LYS A CA 1
ATOM 640 C C . LYS A 1 87 ? 7.917 2.788 -8.373 1.00 98.69 87 LYS A C 1
ATOM 642 O O . LYS A 1 87 ? 7.640 2.914 -7.184 1.00 98.69 87 LYS A O 1
ATOM 647 N N . LEU A 1 88 ? 7.035 2.369 -9.284 1.00 98.62 88 LEU A N 1
ATOM 648 C CA . LEU A 1 88 ? 5.657 1.998 -8.934 1.00 98.62 88 LEU A CA 1
ATOM 649 C C . LEU A 1 88 ? 5.620 0.839 -7.936 1.00 98.62 88 LEU A C 1
ATOM 651 O O . LEU A 1 88 ? 4.928 0.928 -6.929 1.00 98.62 88 LEU A O 1
ATOM 655 N N . ALA A 1 89 ? 6.445 -0.189 -8.143 1.00 98.75 89 ALA A N 1
ATOM 656 C CA . ALA A 1 89 ? 6.539 -1.294 -7.198 1.00 98.75 89 ALA A CA 1
ATOM 657 C C . ALA A 1 89 ? 6.984 -0.850 -5.797 1.00 98.75 89 ALA A C 1
ATOM 659 O O . ALA A 1 89 ? 6.479 -1.345 -4.796 1.00 98.75 89 ALA A O 1
ATOM 660 N N . THR A 1 90 ? 7.922 0.097 -5.725 1.00 98.69 90 THR A N 1
ATOM 661 C CA . THR A 1 90 ? 8.394 0.650 -4.448 1.00 98.69 90 THR A CA 1
ATOM 662 C C . THR A 1 90 ? 7.296 1.445 -3.739 1.00 98.69 90 THR A C 1
ATOM 664 O O . THR A 1 90 ? 7.137 1.322 -2.528 1.00 98.69 90 THR A O 1
ATOM 667 N N . LEU A 1 91 ? 6.523 2.241 -4.485 1.00 98.56 91 LEU A N 1
ATOM 668 C CA . LEU A 1 91 ? 5.387 2.987 -3.936 1.00 98.56 91 LEU A CA 1
ATOM 669 C C . LEU A 1 91 ? 4.297 2.048 -3.410 1.00 98.56 91 LEU A C 1
ATOM 671 O O . LEU A 1 91 ? 3.810 2.251 -2.302 1.00 98.56 91 LEU A O 1
ATOM 675 N N . ALA A 1 92 ? 3.966 0.999 -4.162 1.00 98.44 92 ALA A N 1
ATOM 676 C CA . ALA A 1 92 ? 2.981 0.005 -3.750 1.00 98.44 92 ALA A CA 1
ATOM 677 C C . ALA A 1 92 ? 3.422 -0.766 -2.489 1.00 98.44 92 ALA A C 1
ATOM 679 O O . ALA A 1 92 ? 2.619 -0.978 -1.584 1.00 98.44 92 ALA A O 1
ATOM 680 N N . GLU A 1 93 ? 4.710 -1.106 -2.358 1.00 98.75 93 GLU A N 1
ATOM 681 C CA . GLU A 1 93 ? 5.241 -1.714 -1.127 1.00 98.75 93 GLU A CA 1
ATOM 682 C C . GLU A 1 93 ? 5.170 -0.749 0.071 1.00 98.75 93 GLU A C 1
ATOM 684 O O . GLU A 1 93 ? 4.824 -1.157 1.179 1.00 98.75 93 GLU A O 1
ATOM 689 N N . SER A 1 94 ? 5.443 0.543 -0.145 1.00 98.56 94 SER A N 1
ATOM 690 C CA . SER A 1 94 ? 5.274 1.567 0.896 1.00 98.56 94 SER A CA 1
ATOM 691 C C . SER A 1 94 ? 3.820 1.644 1.364 1.00 98.56 94 SER A C 1
ATOM 693 O O . SER A 1 94 ? 3.563 1.599 2.565 1.00 98.56 94 SER A O 1
ATOM 695 N N . ALA A 1 95 ? 2.870 1.674 0.425 1.00 98.12 95 ALA A N 1
ATOM 696 C CA . ALA A 1 95 ? 1.442 1.674 0.734 1.00 98.12 95 ALA A CA 1
ATOM 697 C C . ALA A 1 95 ? 1.028 0.409 1.504 1.00 98.12 95 ALA A C 1
ATOM 699 O O . ALA A 1 95 ? 0.284 0.492 2.479 1.00 98.12 95 ALA A O 1
ATOM 700 N N . ALA A 1 96 ? 1.558 -0.764 1.139 1.00 98.69 96 ALA A N 1
ATOM 701 C CA . ALA A 1 96 ? 1.329 -1.989 1.901 1.00 98.69 96 ALA A CA 1
ATOM 702 C C . ALA A 1 96 ? 1.797 -1.868 3.361 1.00 98.69 96 ALA A C 1
ATOM 704 O O . ALA A 1 96 ? 1.102 -2.321 4.270 1.00 98.69 96 ALA A O 1
ATOM 705 N N . GLY A 1 97 ? 2.951 -1.234 3.592 1.00 98.38 97 GLY A N 1
ATOM 706 C CA . GLY A 1 97 ? 3.460 -0.945 4.933 1.00 98.38 97 GLY A CA 1
ATOM 707 C C . GLY A 1 97 ? 2.567 0.014 5.729 1.00 98.38 97 GLY A C 1
ATOM 708 O O . GLY A 1 97 ? 2.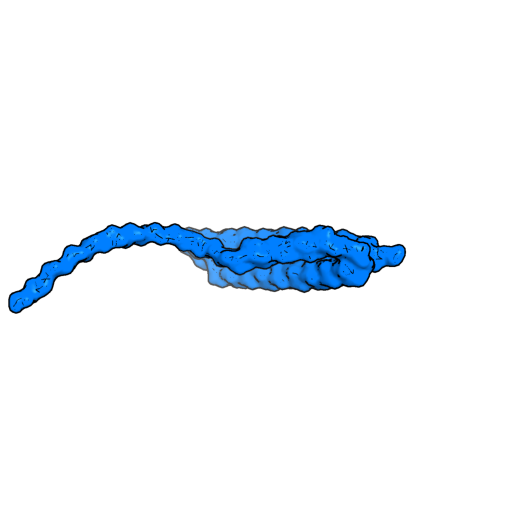331 -0.212 6.917 1.00 98.38 97 GLY A O 1
ATOM 709 N N . GLU A 1 98 ? 2.034 1.050 5.083 1.00 98.38 98 GLU A N 1
ATOM 710 C CA . GLU A 1 98 ? 1.085 1.991 5.695 1.00 98.38 98 GLU A CA 1
ATOM 711 C C . GLU A 1 98 ? -0.228 1.296 6.081 1.00 98.38 98 GLU A C 1
ATOM 713 O O . GLU A 1 98 ? -0.700 1.440 7.211 1.00 98.38 98 GLU A O 1
ATOM 718 N N . TYR A 1 99 ? -0.777 0.458 5.198 1.00 98.56 99 TYR A N 1
ATOM 719 C CA . TYR A 1 99 ? -1.974 -0.329 5.497 1.00 98.56 99 TYR A CA 1
ATOM 720 C C . TYR A 1 99 ? -1.749 -1.348 6.617 1.00 98.56 99 TYR A C 1
ATOM 722 O O . TYR A 1 99 ? -2.604 -1.500 7.487 1.00 98.56 99 TYR A O 1
ATOM 730 N N . ASP A 1 100 ? -0.592 -2.009 6.666 1.00 98.75 100 ASP A N 1
ATOM 731 C CA . ASP A 1 100 ? -0.229 -2.877 7.791 1.00 98.75 100 ASP A CA 1
ATOM 732 C C . ASP A 1 100 ? -0.197 -2.109 9.125 1.00 98.75 100 ASP A C 1
ATOM 734 O O . ASP A 1 100 ? -0.594 -2.643 10.165 1.00 98.75 100 ASP A O 1
ATOM 738 N N . ALA A 1 101 ? 0.301 -0.869 9.117 1.00 98.56 101 ALA A N 1
ATOM 739 C CA . ALA A 1 101 ? 0.343 -0.026 10.307 1.00 98.56 101 ALA A CA 1
ATOM 740 C C . ALA A 1 101 ? -1.069 0.370 10.761 1.00 98.56 101 ALA A C 1
ATOM 742 O O . ALA A 1 101 ? -1.382 0.249 11.948 1.00 98.56 101 ALA A O 1
ATOM 743 N N . LEU A 1 102 ? -1.937 0.761 9.823 1.00 98.12 102 LEU A N 1
ATOM 744 C CA . LEU A 1 102 ? -3.347 1.047 10.095 1.00 98.12 102 LEU A CA 1
ATOM 745 C C . LEU A 1 102 ? -4.073 -0.186 10.639 1.00 98.12 102 LEU A C 1
ATOM 747 O O . LEU A 1 1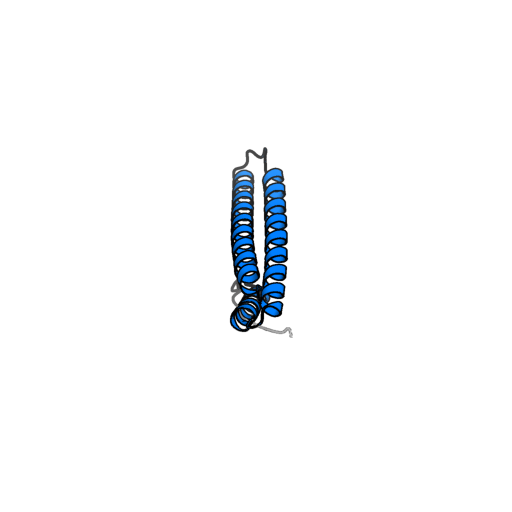02 ? -4.758 -0.097 11.658 1.00 98.12 102 LEU A O 1
ATOM 751 N N . ALA A 1 103 ? -3.862 -1.356 10.032 1.00 98.56 103 ALA A N 1
ATOM 752 C CA . ALA A 1 103 ? -4.442 -2.603 10.509 1.00 98.56 103 ALA A CA 1
ATOM 753 C C . ALA A 1 103 ? -4.083 -2.863 11.978 1.00 98.56 103 ALA A C 1
ATOM 755 O O . ALA A 1 103 ? -4.973 -3.063 12.801 1.00 98.56 103 ALA A O 1
ATOM 756 N N . LYS A 1 104 ? -2.794 -2.781 12.329 1.00 98.56 104 LYS A N 1
ATOM 757 C CA . LYS A 1 104 ? -2.314 -2.977 13.708 1.00 98.56 104 LYS A CA 1
ATOM 758 C C . LYS A 1 104 ? -2.878 -1.945 14.684 1.00 98.56 104 LYS A C 1
ATOM 760 O O . LYS A 1 104 ? -3.194 -2.294 15.820 1.00 98.56 104 LYS A O 1
ATOM 765 N N . ALA A 1 105 ? -3.003 -0.687 14.261 1.00 97.81 105 ALA A N 1
ATOM 766 C CA . ALA A 1 105 ? -3.599 0.360 15.085 1.00 97.81 105 ALA A CA 1
ATOM 767 C C . ALA A 1 105 ? -5.060 0.024 15.425 1.00 97.81 105 ALA A C 1
ATOM 769 O O . ALA A 1 105 ? -5.452 0.065 16.590 1.00 97.81 105 ALA A O 1
ATOM 770 N N . HIS A 1 106 ? -5.840 -0.404 14.433 1.00 98.31 106 HIS A N 1
ATOM 771 C CA . HIS A 1 106 ? -7.226 -0.812 14.634 1.00 98.31 106 HIS A CA 1
ATOM 772 C C . HIS A 1 106 ? -7.359 -2.121 15.437 1.00 98.31 106 HIS A C 1
ATOM 774 O O . HIS A 1 106 ? -8.233 -2.217 16.292 1.00 98.31 106 HIS A O 1
ATOM 780 N N . GLU A 1 107 ? -6.462 -3.099 15.276 1.00 98.25 107 GLU A N 1
ATOM 781 C CA . GLU A 1 107 ? -6.433 -4.296 16.139 1.00 98.25 107 GLU A CA 1
ATOM 782 C C . GLU A 1 107 ? -6.194 -3.959 17.613 1.00 98.25 107 GLU A C 1
ATOM 784 O O . GLU A 1 107 ? -6.738 -4.617 18.500 1.00 98.25 107 GLU A O 1
ATOM 789 N N . ALA A 1 108 ? -5.367 -2.949 17.895 1.00 97.75 108 ALA A N 1
ATOM 790 C CA . ALA A 1 108 ? -5.116 -2.509 19.261 1.00 97.75 108 ALA A CA 1
ATOM 791 C C . ALA A 1 108 ? -6.363 -1.876 19.900 1.00 97.75 108 ALA A C 1
ATOM 793 O O . ALA A 1 108 ? -6.592 -2.087 21.089 1.00 97.75 108 ALA A O 1
ATOM 794 N N . LEU A 1 109 ? -7.166 -1.158 19.107 1.00 96.94 109 LEU A N 1
ATOM 795 C CA . LEU A 1 109 ? -8.435 -0.544 19.520 1.00 96.94 109 LEU A CA 1
ATOM 796 C C . LEU A 1 109 ? -9.594 -1.549 19.609 1.00 96.94 109 LEU A C 1
ATOM 798 O O . LEU A 1 109 ? -10.583 -1.287 20.281 1.00 96.94 109 LEU A O 1
ATOM 802 N N . ALA A 1 110 ? -9.471 -2.709 18.962 1.00 97.06 110 ALA A N 1
ATOM 803 C CA . ALA A 1 110 ? -10.457 -3.786 19.012 1.00 97.06 110 ALA A CA 1
ATOM 804 C C . ALA A 1 110 ? -10.396 -4.637 20.296 1.00 97.06 110 ALA A C 1
ATOM 806 O O . ALA A 1 110 ? -11.112 -5.632 20.419 1.00 97.06 110 ALA A O 1
ATOM 807 N N . LYS A 1 111 ? -9.509 -4.302 21.238 1.00 86.25 111 LYS A N 1
ATOM 808 C CA . LYS A 1 111 ? -9.389 -5.024 22.508 1.00 86.25 111 LYS A CA 1
ATOM 809 C C . LYS A 1 111 ? -10.454 -4.524 23.498 1.00 86.25 111 LYS A C 1
ATOM 811 O O . LYS A 1 111 ? -10.689 -3.318 23.532 1.00 86.25 111 LYS A O 1
ATOM 816 N N . PRO A 1 112 ? -11.089 -5.427 24.266 1.00 61.03 112 PRO A N 1
ATOM 817 C CA . PRO A 1 112 ? -12.071 -5.062 25.286 1.00 61.03 112 PRO A CA 1
ATOM 818 C C . PRO A 1 112 ? -11.448 -4.310 26.467 1.00 61.03 112 PRO A C 1
ATOM 820 O O . PRO A 1 112 ? -10.239 -4.515 26.738 1.00 61.03 112 PRO A O 1
#

Foldseek 3Di:
DDDDDDPDDDDDDPPDPPDPVVVVVVVVLVVLVVPDDALVSLLVLLVVLLVLLVVLQVQLVVLQVQLVVLPPDPDPVSVVSSVVSNVSSVVSNVSSVVSNVSSVVSNVVSDD

Sequence (112 aa):
MRVLVVCLGLGLLPTGLATANDAADHGLEQLLIESATTPEQHLALANYFKARATAAREDAAYHRRMGASYSGGKLATLQAQKAHCDKLATLAESAAGEYDALAKAHEALAKP

Radius of gyration: 22.71 Å; chains: 1; bounding box: 48×36×79 Å

Secondary structure (DSSP, 8-state):
-------------------HHHHHHHHHHHHHHHH--SHHHHHHHHHHHHHHHHHHHHHHHHHHHHHHHTTT--SHHHHHHHHHHHHHHHHHHHHHHHHHHHHHHHHHHT--